Protein AF-F7NMR3-F1 (afdb_monomer)

Secondary structure (DSSP, 8-state):
-------------------TTHHHHHHHHHHHHHHHHHHHHTT-EEEE-S--TT-SS-SEEEEETTTTEEEEEEEEE-SSS-PPPPPTTTTSHHHHHHHHHHHHT---HHHHHHHHHHHHTT-EEEEEEEE--

Solvent-accessible surface area (backbone atoms only — not compa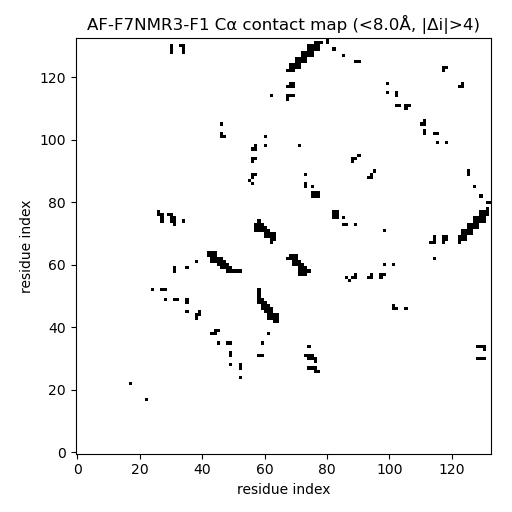rable to full-atom values): 8000 Å² total; per-residue (Å²): 135,89,84,88,80,90,88,80,89,77,84,77,74,78,76,74,74,80,64,82,72,54,57,60,48,51,39,44,49,49,15,32,51,50,43,51,54,50,42,44,74,73,65,31,43,80,59,35,70,62,85,55,90,81,56,90,64,62,48,30,30,32,36,33,75,90,78,49,28,35,40,41,30,42,54,25,41,31,99,77,76,61,67,68,77,80,62,89,58,72,90,32,71,68,40,51,53,50,51,53,53,39,45,70,66,47,80,53,67,66,62,27,52,54,52,48,51,17,54,75,71,62,32,63,44,85,41,79,37,71,36,68,125

Structure (mmCIF, N/CA/C/O backbone):
data_AF-F7NMR3-F1
#
_entry.id   AF-F7NMR3-F1
#
loop_
_atom_site.group_PDB
_atom_site.id
_atom_site.type_symbol
_atom_site.label_atom_id
_atom_site.label_alt_id
_atom_site.label_comp_id
_atom_site.label_asym_id
_atom_site.label_entity_id
_atom_site.label_seq_id
_atom_site.pdbx_PDB_in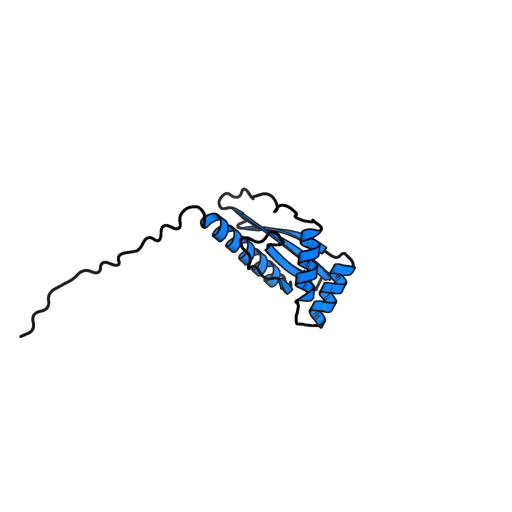s_code
_atom_site.Cartn_x
_atom_site.Cartn_y
_atom_site.Cartn_z
_atom_site.occupancy
_atom_site.B_iso_or_equiv
_atom_site.auth_seq_id
_atom_site.auth_comp_id
_atom_site.auth_asym_id
_atom_site.auth_atom_id
_atom_site.pdbx_PDB_model_num
ATOM 1 N N . SER A 1 1 ? -16.016 -44.143 -54.356 1.00 41.59 1 SER A N 1
ATOM 2 C CA . SER A 1 1 ? -14.559 -44.247 -54.546 1.00 41.59 1 SER A CA 1
ATOM 3 C C . SER A 1 1 ? -13.869 -43.194 -53.708 1.00 41.59 1 SER A C 1
ATOM 5 O O . SER A 1 1 ? -14.154 -42.018 -53.879 1.00 41.59 1 SER A O 1
ATOM 7 N N . ALA A 1 2 ? -13.042 -43.626 -52.758 1.00 40.66 2 ALA A N 1
ATOM 8 C CA . ALA A 1 2 ? -12.140 -42.768 -52.001 1.00 40.66 2 ALA A CA 1
ATOM 9 C C . ALA A 1 2 ? -10.870 -42.504 -52.820 1.00 40.66 2 ALA A C 1
ATOM 11 O O . ALA A 1 2 ? -10.436 -43.405 -53.533 1.00 40.66 2 ALA A O 1
ATOM 12 N N . THR A 1 3 ? -10.258 -41.326 -52.676 1.00 37.72 3 THR A N 1
ATOM 13 C CA . THR A 1 3 ? -8.794 -41.149 -52.649 1.00 37.72 3 THR A CA 1
ATOM 14 C C . THR A 1 3 ? -8.467 -39.805 -51.991 1.00 37.72 3 THR A C 1
ATOM 16 O O . THR A 1 3 ? -8.853 -38.743 -52.469 1.00 37.72 3 THR A O 1
ATOM 19 N N . THR A 1 4 ? -7.760 -39.901 -50.871 1.00 39.94 4 THR A N 1
ATOM 20 C CA . THR A 1 4 ? -7.071 -38.848 -50.118 1.00 39.94 4 THR A CA 1
ATOM 21 C C . THR A 1 4 ? -5.680 -38.628 -50.712 1.00 39.94 4 THR A C 1
ATOM 23 O O . THR A 1 4 ? -5.059 -39.615 -51.087 1.00 39.94 4 THR A O 1
ATOM 26 N N . THR A 1 5 ? -5.147 -37.399 -50.711 1.00 36.97 5 THR A N 1
ATOM 27 C CA . THR A 1 5 ? -3.722 -37.057 -50.441 1.00 36.97 5 THR A CA 1
ATOM 28 C C . THR A 1 5 ? -3.659 -35.536 -50.211 1.00 36.97 5 THR A C 1
ATOM 30 O O . THR 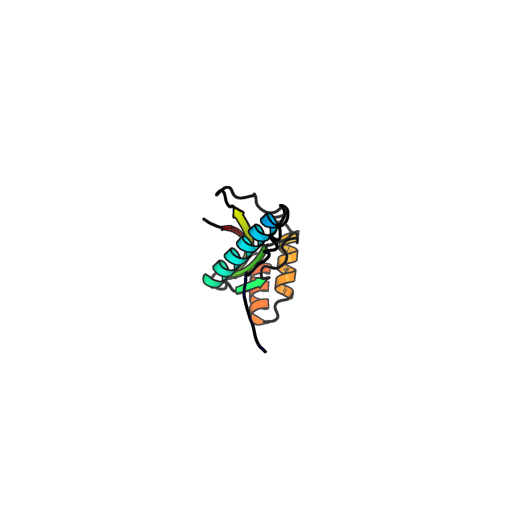A 1 5 ? -4.084 -34.791 -51.082 1.00 36.97 5 THR A O 1
ATOM 33 N N . GLY A 1 6 ? -3.409 -35.063 -48.979 1.00 30.70 6 GLY A N 1
ATOM 34 C CA . GLY A 1 6 ? -2.120 -34.484 -48.538 1.00 30.70 6 GLY A CA 1
ATOM 35 C C . GL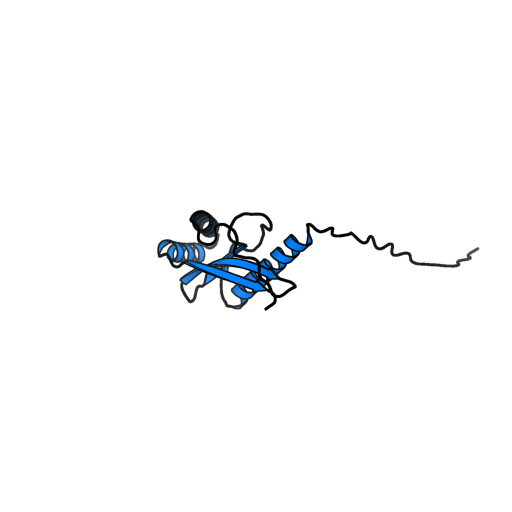Y A 1 6 ? -2.054 -32.984 -48.880 1.00 30.70 6 GLY A C 1
ATOM 36 O O . GLY A 1 6 ? -2.285 -32.619 -50.017 1.00 30.70 6 GLY A O 1
ATOM 37 N N . GLY A 1 7 ? -1.795 -32.010 -48.014 1.00 30.02 7 GLY A N 1
ATOM 38 C CA . GLY A 1 7 ? -1.211 -31.933 -46.682 1.00 30.02 7 GLY A CA 1
ATOM 39 C C . GLY A 1 7 ? -0.535 -30.553 -46.606 1.00 30.02 7 GLY A C 1
ATOM 40 O O . GLY A 1 7 ? 0.076 -30.148 -47.587 1.00 30.02 7 GLY A O 1
ATOM 41 N N . THR A 1 8 ? -0.696 -29.818 -45.503 1.00 34.88 8 THR A N 1
ATOM 42 C CA . THR A 1 8 ? 0.251 -28.866 -44.870 1.00 34.88 8 THR A CA 1
ATOM 43 C C . THR A 1 8 ? -0.512 -27.843 -44.033 1.00 34.88 8 THR A C 1
ATOM 45 O O . THR A 1 8 ? -1.322 -27.057 -44.515 1.00 34.88 8 THR A O 1
ATOM 48 N N . SER A 1 9 ? -0.228 -27.877 -42.736 1.00 41.44 9 SER A N 1
ATOM 49 C CA . SER A 1 9 ? -0.570 -26.848 -41.770 1.00 41.44 9 SER A CA 1
ATOM 50 C C . SER A 1 9 ? 0.064 -25.517 -42.177 1.00 41.44 9 SER A C 1
ATOM 52 O O . SER A 1 9 ? 1.287 -25.419 -42.248 1.00 41.44 9 SER A O 1
ATOM 54 N N . GLN A 1 10 ? -0.739 -24.472 -42.356 1.00 36.19 10 GLN A N 1
ATOM 55 C CA . GLN A 1 10 ? -0.281 -23.102 -42.149 1.00 36.19 10 GLN A CA 1
ATOM 56 C C . GLN A 1 10 ? -1.026 -22.545 -40.945 1.00 36.19 10 GLN A C 1
ATOM 58 O O . GLN A 1 10 ? 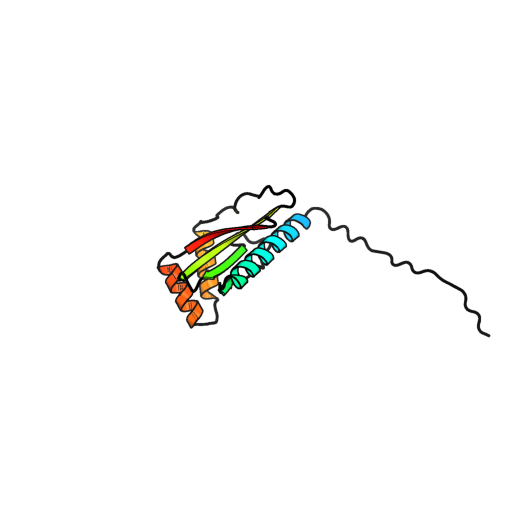-2.109 -21.973 -41.039 1.00 36.19 10 GLN A O 1
ATOM 63 N N . VAL A 1 11 ? -0.401 -22.746 -39.785 1.00 45.88 11 VAL A N 1
ATOM 64 C CA . VAL A 1 11 ? -0.563 -21.862 -38.636 1.00 45.88 11 VAL A CA 1
ATOM 65 C C . VAL A 1 11 ? -0.036 -20.507 -39.100 1.00 45.88 11 VAL A C 1
ATOM 67 O O . VAL A 1 11 ? 1.158 -20.227 -39.023 1.00 45.88 11 VAL A O 1
ATOM 70 N N . ALA A 1 12 ? -0.915 -19.694 -39.682 1.00 37.53 12 ALA A N 1
ATOM 71 C CA . ALA A 1 12 ? -0.623 -18.299 -39.940 1.00 37.53 12 ALA A CA 1
ATOM 72 C C . ALA A 1 12 ? -0.654 -17.598 -38.583 1.00 37.53 12 ALA A C 1
ATOM 74 O O . ALA A 1 12 ? -1.695 -17.139 -38.116 1.00 37.53 12 ALA A O 1
ATOM 75 N N . GLY A 1 13 ? 0.508 -17.596 -37.928 1.00 38.72 13 GLY A N 1
ATOM 76 C CA . GLY A 1 13 ? 0.794 -16.707 -36.823 1.00 38.72 13 GLY A CA 1
ATOM 77 C C . GLY A 1 13 ? 0.494 -15.291 -37.280 1.00 38.72 13 GLY A C 1
ATOM 78 O O . GLY A 1 13 ? 1.267 -14.689 -38.025 1.00 38.72 13 GLY A O 1
ATOM 79 N N . GLN A 1 14 ? -0.635 -14.758 -36.826 1.00 34.44 14 GLN A N 1
ATOM 80 C CA . GLN A 1 14 ? -0.765 -13.324 -36.715 1.00 34.44 14 GLN A CA 1
ATOM 81 C C . GLN A 1 14 ? 0.197 -12.929 -35.607 1.00 34.44 14 GLN A C 1
ATOM 83 O O . GLN A 1 14 ? -0.095 -13.016 -34.419 1.00 34.44 14 GLN A O 1
ATOM 88 N N . SER A 1 15 ? 1.414 -12.590 -36.025 1.00 41.25 15 SER A N 1
ATOM 89 C CA . SER A 1 15 ? 2.324 -11.775 -35.247 1.00 41.25 15 SER A CA 1
ATOM 90 C C . SER A 1 15 ? 1.608 -10.451 -35.004 1.00 41.25 15 SER A C 1
ATOM 92 O O . SER A 1 15 ? 1.759 -9.499 -35.770 1.00 41.25 15 SER A O 1
ATOM 94 N N . GLU A 1 16 ? 0.767 -10.421 -33.968 1.00 40.28 16 GLU A N 1
ATOM 95 C CA . GLU A 1 16 ? 0.238 -9.199 -33.393 1.00 40.28 16 GLU A CA 1
ATOM 96 C C . GLU A 1 16 ? 1.446 -8.412 -32.914 1.00 40.28 16 GLU A C 1
ATOM 98 O O . GLU A 1 16 ? 2.039 -8.637 -31.859 1.00 40.28 16 GLU A O 1
ATOM 103 N N . LYS A 1 17 ? 1.891 -7.532 -33.798 1.00 40.03 17 LYS A N 1
ATOM 104 C CA . LYS A 1 17 ? 2.939 -6.571 -33.552 1.00 40.03 17 LYS A CA 1
ATOM 105 C C . LYS A 1 17 ? 2.435 -5.672 -32.424 1.00 40.03 17 LYS A C 1
ATOM 107 O O . LYS A 1 17 ? 1.742 -4.692 -32.681 1.00 40.03 17 LYS A O 1
ATOM 112 N N . LEU A 1 18 ? 2.764 -6.015 -31.177 1.00 43.94 18 LEU A N 1
ATOM 113 C CA . LEU A 1 18 ? 2.564 -5.163 -30.007 1.00 43.94 18 LEU A CA 1
ATOM 114 C C . LEU A 1 18 ? 3.485 -3.947 -30.166 1.00 43.94 18 LEU A C 1
ATOM 116 O O . LEU A 1 18 ? 4.631 -3.923 -29.724 1.00 43.94 18 LEU A O 1
ATOM 120 N N . ALA A 1 19 ? 3.009 -2.960 -30.920 1.00 38.94 19 ALA A N 1
ATOM 121 C CA . ALA A 1 19 ? 3.763 -1.777 -31.279 1.00 38.94 19 ALA A CA 1
ATOM 122 C C . ALA A 1 19 ? 3.993 -0.908 -30.034 1.00 38.94 19 ALA A C 1
ATOM 124 O O . ALA A 1 19 ? 3.037 -0.378 -29.480 1.00 38.94 19 ALA A O 1
ATOM 125 N N . GLY A 1 20 ? 5.261 -0.779 -29.621 1.00 45.56 20 GLY A N 1
ATOM 126 C CA . GLY A 1 20 ? 5.936 0.384 -29.005 1.00 45.56 20 GLY A CA 1
ATOM 127 C C . GLY A 1 20 ? 5.330 1.087 -27.780 1.00 45.56 20 GLY A C 1
ATOM 128 O O . GLY A 1 20 ? 6.047 1.339 -26.821 1.00 45.56 20 GLY A O 1
ATOM 129 N N . SER A 1 21 ? 4.035 1.402 -27.785 1.00 49.09 21 SER A N 1
ATOM 130 C CA . SER A 1 21 ? 3.305 2.085 -26.709 1.00 49.09 21 SER A CA 1
ATOM 131 C C . SER A 1 21 ? 2.870 1.141 -25.584 1.00 49.09 21 SER A C 1
ATOM 133 O O . SER A 1 21 ? 2.757 1.563 -24.438 1.00 49.09 21 SER A O 1
ATOM 135 N N . ASN A 1 22 ? 2.649 -0.143 -25.885 1.00 60.38 22 ASN A N 1
ATOM 136 C CA . ASN A 1 22 ? 2.130 -1.109 -24.909 1.00 60.38 22 ASN A CA 1
ATOM 137 C C . ASN A 1 22 ? 3.205 -1.736 -24.017 1.00 60.38 22 ASN A C 1
ATOM 139 O O . ASN A 1 22 ? 2.880 -2.237 -22.948 1.00 60.38 22 ASN A O 1
ATOM 143 N N . ILE A 1 23 ? 4.480 -1.708 -24.414 1.00 63.66 23 ILE A N 1
ATOM 144 C CA . ILE A 1 23 ? 5.547 -2.365 -23.640 1.00 63.66 23 ILE A CA 1
ATOM 145 C C . ILE A 1 23 ? 5.758 -1.655 -22.301 1.00 63.66 23 ILE A C 1
ATOM 147 O O . ILE A 1 23 ? 5.897 -2.318 -21.282 1.00 63.66 23 ILE A O 1
ATOM 151 N N . ASN A 1 24 ? 5.710 -0.322 -22.271 1.00 64.00 24 ASN A N 1
ATOM 152 C CA . ASN A 1 24 ? 5.864 0.434 -21.026 1.00 64.00 24 ASN A CA 1
ATOM 153 C C . ASN A 1 24 ? 4.690 0.206 -20.066 1.00 64.00 24 ASN A C 1
ATOM 155 O O . ASN A 1 24 ? 4.906 0.057 -18.870 1.00 64.00 24 ASN A O 1
ATOM 159 N N . HIS A 1 25 ? 3.467 0.109 -20.593 1.00 73.19 25 HIS A N 1
ATOM 160 C CA . HIS A 1 25 ? 2.275 -0.215 -19.804 1.00 73.19 25 HIS A CA 1
ATOM 161 C C . HIS A 1 25 ? 2.317 -1.647 -19.265 1.00 73.19 25 HIS A C 1
ATOM 163 O O . HIS A 1 25 ? 1.998 -1.881 -18.105 1.00 73.19 25 HIS A O 1
ATOM 169 N N . VAL A 1 26 ? 2.760 -2.603 -20.086 1.00 79.00 26 VAL A N 1
ATOM 170 C CA . VAL A 1 26 ? 2.955 -3.997 -19.665 1.00 79.00 26 VAL A CA 1
ATOM 171 C C . VAL A 1 26 ? 4.034 -4.084 -18.587 1.00 79.00 26 VAL A C 1
ATOM 173 O O . VAL A 1 26 ? 3.837 -4.743 -17.574 1.00 79.00 26 VAL A O 1
ATOM 176 N N . ASN A 1 27 ? 5.149 -3.383 -18.770 1.00 82.19 27 ASN A N 1
ATOM 177 C CA . ASN A 1 27 ? 6.241 -3.322 -17.806 1.00 82.19 27 ASN A CA 1
ATOM 178 C C . ASN A 1 27 ? 5.796 -2.706 -16.473 1.00 82.19 27 ASN A C 1
ATOM 180 O O . ASN A 1 27 ? 6.071 -3.285 -15.424 1.00 82.19 27 ASN A O 1
ATOM 184 N N . GLY A 1 28 ? 5.069 -1.585 -16.515 1.00 81.38 28 GLY A N 1
ATOM 185 C CA . GLY A 1 28 ? 4.452 -0.976 -15.333 1.00 81.38 28 GLY A CA 1
ATOM 186 C C . GLY A 1 28 ? 3.548 -1.967 -14.606 1.00 81.38 28 GLY A C 1
ATOM 187 O O . GLY A 1 28 ? 3.807 -2.294 -13.453 1.00 81.38 28 GLY A O 1
ATOM 188 N N . ALA A 1 29 ? 2.601 -2.580 -15.321 1.00 86.19 29 ALA A N 1
ATOM 189 C CA . ALA A 1 29 ? 1.694 -3.578 -14.757 1.00 86.19 29 ALA A CA 1
ATOM 190 C C . ALA A 1 29 ? 2.423 -4.796 -14.152 1.00 86.19 29 ALA A C 1
ATOM 192 O O . ALA A 1 29 ? 1.982 -5.344 -13.141 1.00 86.19 29 ALA A O 1
ATOM 193 N N . ILE A 1 30 ? 3.552 -5.225 -14.732 1.00 86.94 30 ILE A N 1
ATOM 194 C CA . ILE A 1 30 ? 4.399 -6.275 -14.145 1.00 86.94 30 ILE A CA 1
ATOM 195 C C . ILE A 1 30 ? 5.002 -5.799 -12.820 1.00 86.94 30 ILE A C 1
ATOM 197 O O . ILE A 1 30 ? 4.975 -6.555 -11.848 1.00 86.94 30 ILE A O 1
ATOM 201 N N . GLY A 1 31 ? 5.543 -4.578 -12.778 1.00 88.25 31 GLY A N 1
ATOM 202 C CA . GLY A 1 31 ? 6.080 -3.972 -11.559 1.00 88.25 31 GLY A CA 1
ATOM 203 C C . GLY A 1 31 ? 5.030 -3.903 -10.450 1.00 88.25 31 GLY A C 1
ATOM 204 O O . GLY A 1 31 ? 5.264 -4.429 -9.364 1.00 88.25 31 GLY A O 1
ATOM 205 N N . GLU A 1 32 ? 3.854 -3.355 -10.757 1.00 90.62 32 GLU A N 1
ATOM 206 C CA . GLU A 1 32 ? 2.727 -3.239 -9.823 1.00 90.62 32 GLU A CA 1
ATOM 207 C C . GLU A 1 32 ? 2.281 -4.607 -9.289 1.00 90.62 32 GLU A C 1
ATOM 209 O O . GLU A 1 32 ? 2.170 -4.813 -8.080 1.00 90.62 32 GLU A O 1
ATOM 214 N N . ALA A 1 33 ? 2.069 -5.584 -10.180 1.00 91.69 33 ALA A N 1
ATOM 215 C CA . ALA A 1 33 ? 1.623 -6.919 -9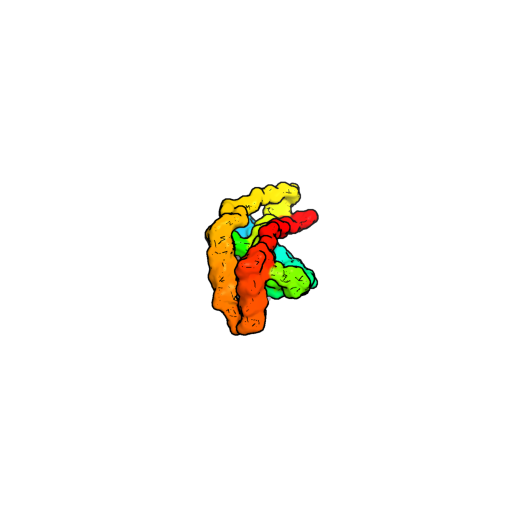.791 1.00 91.69 33 ALA A CA 1
ATOM 216 C C . ALA A 1 33 ? 2.663 -7.645 -8.926 1.00 91.69 33 ALA A C 1
ATOM 218 O O . ALA A 1 33 ? 2.310 -8.337 -7.969 1.00 91.69 33 ALA A O 1
ATOM 219 N N . ARG A 1 34 ? 3.956 -7.506 -9.244 1.00 94.31 34 ARG A N 1
ATOM 220 C CA . ARG A 1 34 ? 5.043 -8.099 -8.451 1.00 94.31 34 ARG A CA 1
ATOM 221 C C . ARG A 1 34 ? 5.163 -7.431 -7.086 1.00 94.31 34 ARG A C 1
ATOM 223 O O . ARG A 1 34 ? 5.261 -8.153 -6.096 1.00 94.31 34 ARG A O 1
ATOM 230 N N . GLY A 1 35 ? 5.101 -6.103 -7.035 1.00 94.75 35 GLY A N 1
ATOM 231 C CA . GLY A 1 35 ? 5.166 -5.335 -5.794 1.00 94.75 35 GLY A CA 1
ATOM 232 C C . GLY A 1 35 ? 4.019 -5.687 -4.860 1.00 94.75 35 GLY A C 1
ATOM 233 O O . GLY A 1 35 ? 4.252 -6.043 -3.707 1.00 94.75 35 GLY A O 1
ATOM 234 N N . TYR A 1 36 ? 2.793 -5.702 -5.387 1.00 96.12 36 TYR A N 1
ATOM 235 C CA . TYR A 1 36 ? 1.611 -6.065 -4.616 1.00 96.12 36 TYR A CA 1
ATOM 236 C C . TYR A 1 36 ? 1.710 -7.491 -4.066 1.00 96.12 36 TYR A C 1
ATOM 238 O O . TYR A 1 36 ? 1.549 -7.707 -2.868 1.00 96.12 36 TYR A O 1
ATOM 246 N N . ASN A 1 37 ? 2.056 -8.468 -4.910 1.00 96.44 37 ASN A N 1
ATOM 247 C CA . ASN A 1 37 ? 2.208 -9.854 -4.465 1.00 96.44 37 ASN A CA 1
ATOM 248 C C . ASN A 1 37 ? 3.298 -10.009 -3.396 1.00 96.44 37 ASN A C 1
ATOM 250 O O . ASN A 1 37 ? 3.133 -10.809 -2.478 1.00 96.44 37 ASN A O 1
ATOM 254 N N . GLN A 1 38 ? 4.395 -9.252 -3.493 1.00 96.81 38 GLN A N 1
ATOM 255 C CA . GLN A 1 38 ? 5.442 -9.266 -2.475 1.00 96.81 38 GLN A CA 1
ATOM 256 C C . GLN A 1 38 ? 4.960 -8.655 -1.153 1.00 96.81 38 GLN A C 1
ATOM 258 O O . GLN A 1 38 ? 5.235 -9.224 -0.101 1.00 96.81 38 GLN A O 1
ATOM 263 N N . ALA A 1 39 ? 4.222 -7.542 -1.190 1.00 97.12 39 ALA A N 1
ATOM 264 C CA . ALA A 1 39 ? 3.643 -6.934 0.007 1.00 97.12 39 ALA A CA 1
ATOM 265 C C . ALA A 1 39 ? 2.694 -7.912 0.726 1.00 97.12 39 ALA A C 1
ATOM 267 O O . ALA A 1 39 ? 2.833 -8.146 1.925 1.00 97.12 39 ALA A O 1
ATOM 268 N N . ILE A 1 40 ? 1.806 -8.578 -0.021 1.00 97.94 40 ILE A N 1
ATOM 269 C CA . ILE A 1 40 ? 0.918 -9.609 0.539 1.00 97.94 40 ILE A CA 1
ATOM 270 C C . ILE A 1 40 ? 1.714 -10.798 1.095 1.00 97.94 40 ILE A C 1
ATOM 272 O O . ILE A 1 40 ? 1.423 -11.281 2.188 1.00 97.94 40 ILE A O 1
ATOM 276 N N . ALA A 1 41 ? 2.750 -11.260 0.387 1.00 97.25 41 ALA A N 1
ATOM 277 C CA . ALA A 1 41 ? 3.610 -12.347 0.864 1.00 97.25 41 ALA A CA 1
ATOM 278 C C . ALA A 1 41 ? 4.361 -11.995 2.162 1.00 97.25 41 ALA A C 1
ATOM 280 O O . ALA A 1 41 ? 4.657 -12.887 2.955 1.00 97.25 41 ALA A O 1
ATOM 281 N N . ASN A 1 42 ? 4.624 -10.708 2.402 1.00 96.81 42 ASN A N 1
ATOM 282 C CA . ASN A 1 42 ? 5.230 -10.201 3.633 1.00 96.81 42 ASN A CA 1
ATOM 283 C C . ASN A 1 42 ? 4.225 -10.024 4.788 1.00 96.81 42 ASN A C 1
ATOM 285 O O . ASN A 1 42 ? 4.622 -9.610 5.875 1.00 96.81 42 ASN A O 1
ATOM 289 N N . GLY A 1 43 ? 2.946 -10.353 4.583 1.00 97.62 43 GLY A N 1
ATOM 290 C CA . GLY A 1 43 ? 1.906 -10.277 5.612 1.00 97.62 43 GLY A CA 1
ATOM 291 C C . GLY A 1 43 ? 1.112 -8.972 5.622 1.00 97.62 43 GLY A C 1
ATOM 292 O O . GLY A 1 43 ? 0.308 -8.762 6.531 1.00 97.62 43 GLY A O 1
ATOM 293 N N . GLU A 1 44 ? 1.298 -8.106 4.625 1.00 98.38 44 GLU A N 1
ATOM 294 C CA . GLU A 1 44 ? 0.458 -6.922 4.455 1.00 98.38 44 GLU A CA 1
ATOM 295 C C . GLU A 1 44 ? -0.924 -7.299 3.896 1.00 98.38 44 GLU A C 1
ATOM 297 O O . GLU A 1 44 ? -1.114 -8.331 3.248 1.00 98.38 44 GLU A O 1
ATOM 302 N N . ILE A 1 45 ? -1.911 -6.436 4.129 1.00 98.19 45 ILE A N 1
ATOM 303 C CA . ILE A 1 45 ? -3.294 -6.609 3.679 1.00 98.19 45 ILE A CA 1
ATOM 304 C C . ILE A 1 45 ? -3.592 -5.590 2.578 1.00 98.19 45 ILE A C 1
ATOM 306 O O . ILE A 1 45 ? -3.366 -4.395 2.751 1.00 98.19 45 ILE A O 1
ATOM 310 N N . GLY A 1 46 ? -4.138 -6.037 1.448 1.00 96.88 46 GLY A N 1
ATOM 311 C CA . GLY A 1 46 ? -4.512 -5.151 0.344 1.00 96.88 46 GLY A CA 1
ATOM 312 C C . GLY A 1 46 ? -5.662 -4.204 0.696 1.00 96.88 46 GLY A C 1
ATOM 313 O O . GLY A 1 46 ? -6.747 -4.656 1.052 1.00 96.88 46 GLY A O 1
ATOM 314 N N . ILE A 1 47 ? -5.442 -2.895 0.541 1.00 96.69 47 ILE A N 1
ATOM 315 C CA . ILE A 1 47 ? -6.490 -1.860 0.596 1.00 96.69 47 ILE A CA 1
ATOM 316 C C . ILE A 1 47 ? -6.966 -1.529 -0.823 1.00 96.69 47 ILE A C 1
ATOM 318 O O . ILE A 1 47 ? -8.165 -1.501 -1.096 1.00 96.69 47 ILE A O 1
ATOM 322 N N . GLN A 1 48 ? -6.018 -1.284 -1.728 1.00 94.44 48 GLN A N 1
ATOM 323 C CA . GLN A 1 48 ? -6.250 -1.047 -3.149 1.00 94.44 48 GLN A CA 1
ATOM 324 C C . GLN A 1 48 ? -5.236 -1.875 -3.931 1.00 94.44 48 GLN A C 1
ATOM 326 O O . GLN A 1 48 ? -4.038 -1.639 -3.818 1.00 94.44 48 GLN A O 1
ATOM 331 N N . ALA A 1 49 ? -5.720 -2.844 -4.705 1.00 92.56 49 ALA A N 1
ATOM 332 C CA . ALA A 1 49 ? -4.885 -3.636 -5.602 1.00 92.56 49 ALA A CA 1
ATOM 333 C C . ALA A 1 49 ? -4.495 -2.829 -6.860 1.00 92.56 49 ALA A C 1
ATOM 335 O O . ALA A 1 49 ? -5.190 -1.859 -7.189 1.00 92.56 49 ALA A O 1
ATOM 336 N N . PRO A 1 50 ? -3.449 -3.258 -7.596 1.00 91.31 50 PRO A N 1
ATOM 337 C CA . PRO A 1 50 ? -3.152 -2.750 -8.931 1.00 91.31 50 PRO A CA 1
ATOM 338 C C . PRO A 1 50 ? -4.379 -2.805 -9.839 1.00 91.31 50 PRO A C 1
ATOM 340 O O . PRO A 1 50 ? -5.203 -3.719 -9.739 1.00 91.31 50 PRO A O 1
ATOM 343 N N . GLY A 1 51 ? -4.506 -1.857 -10.761 1.00 75.12 51 GLY A N 1
ATOM 344 C CA . GLY A 1 51 ? -5.675 -1.858 -11.646 1.00 75.12 51 GLY A CA 1
ATOM 345 C C . GLY A 1 51 ? -5.900 -0.611 -12.484 1.00 75.12 51 GLY A C 1
ATOM 346 O O . GLY A 1 51 ? -6.849 -0.585 -13.268 1.00 75.12 51 GLY A O 1
ATOM 347 N N . LYS A 1 52 ? -5.053 0.417 -12.363 1.00 61.47 52 LYS A N 1
ATOM 348 C CA . LYS A 1 52 ? -5.126 1.601 -13.220 1.00 61.47 52 LYS A CA 1
ATOM 349 C C . LYS A 1 52 ? -3.751 1.972 -13.758 1.00 61.47 52 LYS A C 1
ATOM 351 O O . LYS A 1 52 ? -3.165 2.956 -13.336 1.00 61.47 52 LYS A O 1
ATOM 356 N N . VAL A 1 53 ? -3.342 1.255 -14.802 1.00 52.34 53 VAL A N 1
ATOM 357 C CA . VAL A 1 53 ? -2.095 1.453 -15.574 1.00 52.34 53 VAL A CA 1
ATOM 358 C C . VAL A 1 53 ? -1.938 2.888 -16.137 1.00 52.34 53 VAL A C 1
ATOM 360 O O . VAL A 1 53 ? -0.909 3.235 -16.704 1.00 52.34 53 VAL A O 1
ATOM 363 N N . THR A 1 54 ? -2.955 3.749 -15.999 1.00 50.59 54 THR A N 1
ATOM 364 C CA . THR A 1 54 ? -2.958 5.138 -16.484 1.00 50.59 54 THR A CA 1
ATOM 365 C C . THR A 1 54 ? -3.497 6.165 -15.481 1.00 50.59 54 THR A C 1
ATOM 367 O O . THR A 1 54 ? -3.733 7.306 -15.879 1.00 50.59 54 THR A O 1
ATOM 370 N N . ALA A 1 55 ? -3.783 5.802 -14.225 1.00 56.84 55 ALA A N 1
ATOM 371 C CA . ALA A 1 55 ? -4.247 6.792 -13.252 1.00 56.84 55 ALA A CA 1
ATOM 372 C C . ALA A 1 55 ? -3.059 7.436 -12.543 1.00 56.84 55 ALA A C 1
ATOM 374 O O . ALA A 1 55 ? -2.193 6.745 -12.024 1.00 56.84 55 ALA A O 1
ATOM 375 N N . THR A 1 56 ? -3.049 8.767 -12.495 1.00 70.44 56 THR A N 1
ATOM 376 C CA . THR A 1 56 ? -2.247 9.496 -11.512 1.00 70.44 56 THR A CA 1
ATOM 377 C C . THR A 1 56 ? -2.647 9.013 -10.123 1.00 70.44 56 THR A C 1
ATOM 379 O O . THR A 1 56 ? -3.845 8.956 -9.854 1.00 70.44 56 THR A O 1
ATOM 382 N N . GLY A 1 57 ? -1.665 8.669 -9.291 1.00 85.38 57 GLY A N 1
ATOM 383 C CA . GLY A 1 57 ? -1.910 8.157 -7.948 1.00 85.38 57 GLY A CA 1
ATOM 384 C C . GLY A 1 57 ? -0.943 7.042 -7.559 1.00 85.38 57 GLY A C 1
ATOM 385 O O . GLY A 1 57 ? -0.038 6.726 -8.334 1.00 85.38 57 GLY A O 1
ATOM 386 N N . PRO A 1 58 ? -1.129 6.452 -6.369 1.00 91.06 58 PRO A N 1
ATOM 387 C CA . PRO A 1 58 ? -0.421 5.248 -5.962 1.00 91.06 58 PRO A CA 1
ATOM 388 C C . PRO A 1 58 ? -0.746 4.067 -6.876 1.00 91.06 58 PRO A C 1
ATOM 390 O O . PRO A 1 58 ? -1.907 3.856 -7.238 1.00 91.06 58 PRO A O 1
ATOM 393 N N . ASP A 1 59 ? 0.253 3.234 -7.143 1.00 91.69 59 ASP A N 1
ATOM 394 C CA . ASP A 1 59 ? 0.080 1.999 -7.912 1.00 91.69 59 ASP A CA 1
ATOM 395 C C . ASP A 1 59 ? -0.806 1.000 -7.165 1.00 91.69 59 ASP A C 1
ATOM 397 O O . ASP A 1 59 ? -1.703 0.365 -7.726 1.00 91.69 59 ASP A O 1
ATOM 401 N N . PHE A 1 60 ? -0.558 0.873 -5.863 1.00 94.50 60 PHE A N 1
ATOM 402 C CA . PHE A 1 60 ? -1.362 0.088 -4.943 1.00 94.50 60 PHE A CA 1
ATOM 403 C C . PHE A 1 60 ? -1.169 0.583 -3.508 1.00 94.50 60 PHE A C 1
ATOM 405 O O . PHE A 1 60 ? -0.256 1.350 -3.192 1.00 94.50 60 PHE A O 1
ATOM 412 N N . ILE A 1 61 ? -2.068 0.153 -2.625 1.00 97.19 61 ILE A N 1
ATOM 413 C CA . ILE A 1 61 ? -2.090 0.562 -1.220 1.00 97.19 61 ILE A CA 1
ATOM 414 C C . ILE A 1 61 ? -2.327 -0.671 -0.363 1.00 97.19 61 ILE A C 1
ATOM 416 O O . ILE A 1 61 ? -3.239 -1.462 -0.630 1.00 97.19 61 ILE A O 1
ATOM 420 N N . THR A 1 62 ? -1.536 -0.810 0.691 1.00 98.44 62 THR A N 1
ATOM 421 C CA . THR A 1 62 ? -1.623 -1.915 1.645 1.00 98.44 62 THR A CA 1
ATOM 422 C C . THR A 1 62 ? -1.626 -1.403 3.082 1.00 98.44 62 THR A C 1
ATOM 424 O O . THR A 1 62 ? -1.249 -0.267 3.375 1.00 98.44 62 THR A O 1
ATOM 427 N N . TYR A 1 63 ? -2.095 -2.250 3.990 1.00 98.56 63 TYR A N 1
ATOM 428 C CA . TYR A 1 63 ? -2.015 -2.066 5.430 1.00 98.56 63 TYR A CA 1
ATOM 429 C C . TYR A 1 63 ? -1.048 -3.088 6.016 1.00 98.56 63 TYR A C 1
ATOM 431 O O . TYR A 1 63 ? -1.232 -4.287 5.815 1.00 98.56 63 TYR A O 1
ATOM 439 N N . ASP A 1 64 ? -0.057 -2.619 6.765 1.00 98.25 64 ASP A N 1
ATOM 440 C CA . ASP A 1 64 ? 0.804 -3.461 7.586 1.00 98.25 64 ASP A CA 1
ATOM 441 C C . ASP A 1 64 ? 0.190 -3.578 8.995 1.00 98.25 64 ASP A C 1
ATOM 443 O O . ASP A 1 64 ? 0.223 -2.607 9.763 1.00 98.25 64 ASP A O 1
ATOM 447 N N . PRO A 1 65 ? -0.384 -4.739 9.366 1.00 97.31 65 PRO A N 1
ATOM 448 C CA . PRO A 1 65 ? -0.994 -4.920 10.677 1.00 97.31 65 PRO A CA 1
ATOM 449 C C . PRO A 1 65 ? 0.028 -5.040 11.816 1.00 97.31 65 PRO A C 1
ATOM 451 O O . PRO A 1 65 ? -0.339 -4.799 12.967 1.00 97.31 65 PRO A O 1
ATOM 454 N N . LEU A 1 66 ? 1.284 -5.404 11.527 1.00 97.25 66 LEU A N 1
ATOM 455 C CA . LEU A 1 66 ? 2.340 -5.536 12.533 1.00 97.25 66 LEU A CA 1
ATOM 456 C C . LEU A 1 66 ? 2.792 -4.157 13.018 1.00 97.25 66 LEU A C 1
ATOM 458 O O . LEU A 1 66 ? 2.906 -3.934 14.222 1.00 97.25 66 LEU A O 1
ATOM 462 N N . HIS A 1 67 ? 3.004 -3.229 12.084 1.00 97.44 67 HIS A N 1
ATOM 463 C CA . HIS A 1 67 ? 3.448 -1.865 12.390 1.00 97.44 67 HIS A CA 1
ATOM 464 C C . HIS A 1 67 ? 2.303 -0.846 12.468 1.00 97.44 67 HIS A C 1
ATOM 466 O O . HIS A 1 67 ? 2.518 0.289 12.883 1.00 97.44 67 HIS A O 1
ATOM 472 N N . GLN A 1 68 ? 1.076 -1.255 12.128 1.00 97.81 68 GLN A N 1
ATOM 473 C CA . GLN A 1 68 ? -0.108 -0.393 12.064 1.00 97.81 68 GLN A CA 1
ATOM 474 C C . GLN A 1 68 ? 0.089 0.807 11.128 1.00 97.81 68 GLN A C 1
ATOM 476 O O . GLN A 1 68 ? -0.252 1.944 11.472 1.00 97.81 68 GLN A O 1
ATOM 481 N N . THR A 1 69 ? 0.609 0.526 9.935 1.00 98.50 69 THR A N 1
ATOM 482 C CA . THR A 1 69 ? 1.026 1.526 8.946 1.00 98.50 69 THR A CA 1
ATOM 483 C C . THR A 1 69 ? 0.284 1.332 7.630 1.00 98.50 69 THR A C 1
ATOM 485 O O . THR A 1 69 ? 0.035 0.206 7.201 1.00 98.50 69 THR A O 1
ATOM 488 N N . ILE A 1 70 ? -0.076 2.436 6.974 1.00 98.50 70 ILE A N 1
ATOM 489 C CA . ILE A 1 70 ? -0.534 2.433 5.583 1.00 98.50 70 ILE A CA 1
ATOM 490 C C . ILE A 1 70 ? 0.684 2.571 4.678 1.00 98.50 70 ILE A C 1
ATOM 492 O O . ILE A 1 70 ? 1.356 3.601 4.705 1.00 98.50 70 ILE A O 1
ATOM 496 N N . ASN A 1 71 ? 0.945 1.561 3.855 1.00 98.31 71 ASN A N 1
ATOM 497 C CA . ASN A 1 71 ? 1.995 1.626 2.850 1.00 98.31 71 ASN A CA 1
ATOM 498 C C . ASN A 1 71 ? 1.388 2.077 1.519 1.00 98.31 71 ASN A C 1
ATOM 500 O O . ASN A 1 71 ? 0.462 1.453 0.989 1.00 98.31 71 ASN A O 1
ATOM 504 N N . VAL A 1 72 ? 1.916 3.175 0.985 1.00 97.00 72 VAL A N 1
ATOM 505 C CA . VAL A 1 72 ? 1.498 3.760 -0.289 1.00 97.00 72 VAL A CA 1
ATOM 506 C C . VAL A 1 72 ? 2.614 3.536 -1.298 1.00 97.00 72 VAL A C 1
ATOM 508 O O . VAL A 1 72 ? 3.713 4.076 -1.142 1.00 97.00 72 VAL A O 1
ATOM 511 N N . TRP A 1 73 ? 2.347 2.702 -2.301 1.00 95.19 73 TRP A N 1
ATOM 512 C CA . TRP A 1 73 ? 3.386 2.149 -3.161 1.00 95.19 73 TRP A CA 1
ATOM 513 C C . TRP A 1 73 ? 3.456 2.826 -4.526 1.00 95.19 73 TRP A C 1
ATOM 515 O O . TRP A 1 73 ? 2.440 3.111 -5.157 1.00 95.19 73 TRP A O 1
ATOM 525 N N . ASP A 1 74 ? 4.689 3.022 -4.979 1.00 92.75 74 ASP A N 1
ATOM 526 C CA . ASP A 1 74 ? 5.067 3.420 -6.331 1.00 92.75 74 ASP A CA 1
ATOM 527 C C . ASP A 1 74 ? 6.047 2.375 -6.883 1.00 92.75 74 ASP A C 1
ATOM 529 O O . ASP A 1 74 ? 7.150 2.185 -6.367 1.00 92.75 74 ASP A O 1
ATOM 533 N N . SER A 1 75 ? 5.641 1.641 -7.905 1.00 90.44 75 SER A N 1
ATOM 534 C CA . SER A 1 75 ? 6.373 0.521 -8.483 1.00 90.44 75 SER A CA 1
ATOM 535 C C . SER A 1 75 ? 7.146 0.966 -9.710 1.00 90.44 75 SER A C 1
ATOM 537 O O . SER A 1 75 ? 6.737 1.810 -10.506 1.00 90.44 75 SER A O 1
ATOM 539 N N . LYS A 1 76 ? 8.309 0.358 -9.887 1.00 87.75 76 LYS A N 1
ATOM 540 C CA . LYS A 1 76 ? 9.251 0.663 -10.947 1.00 87.75 76 LYS A CA 1
ATOM 541 C C . LYS A 1 76 ? 9.624 -0.626 -11.638 1.00 87.75 76 LYS A C 1
ATOM 543 O O . LYS A 1 76 ? 10.006 -1.608 -11.003 1.00 87.75 76 LYS A O 1
ATOM 548 N N . PHE A 1 77 ? 9.532 -0.592 -12.960 1.00 87.44 77 PHE A N 1
ATOM 549 C CA . PHE A 1 77 ? 10.035 -1.645 -13.823 1.00 87.44 77 PHE A CA 1
ATOM 550 C C . PHE A 1 77 ? 11.224 -1.139 -14.640 1.00 87.44 77 PHE A C 1
ATOM 552 O O . PHE A 1 77 ? 11.184 -0.033 -15.180 1.00 87.44 77 PHE A O 1
ATOM 559 N N . SER A 1 78 ? 12.260 -1.966 -14.780 1.00 82.94 78 SER A N 1
ATOM 560 C CA . SER A 1 78 ? 13.404 -1.686 -15.640 1.00 82.94 78 SER A CA 1
ATOM 561 C C . SER A 1 78 ? 13.958 -2.968 -16.238 1.00 82.94 78 SER A C 1
ATOM 563 O O . SER A 1 78 ? 14.383 -3.867 -15.529 1.00 82.94 78 SER A O 1
ATOM 565 N N . SER A 1 79 ? 14.051 -3.031 -17.563 1.00 82.38 79 SER A N 1
ATOM 566 C CA . SER A 1 79 ? 14.792 -4.100 -18.243 1.00 82.38 79 SER A CA 1
ATOM 567 C C . SER A 1 79 ? 16.306 -3.860 -18.280 1.00 82.38 79 SER A C 1
ATOM 569 O O . SER A 1 79 ? 17.041 -4.709 -18.777 1.00 82.38 79 SER A O 1
ATOM 571 N N . THR A 1 80 ? 16.783 -2.706 -17.798 1.00 83.38 80 THR A N 1
ATOM 572 C CA . THR A 1 80 ? 18.197 -2.293 -17.893 1.00 83.38 80 THR A CA 1
ATOM 573 C C . THR A 1 80 ? 18.863 -2.082 -16.532 1.00 83.38 80 THR A C 1
ATOM 575 O O . THR A 1 80 ? 20.037 -1.722 -16.482 1.00 83.38 80 THR A O 1
ATOM 578 N N . GLY A 1 81 ? 18.122 -2.253 -15.431 1.00 79.19 81 GLY A N 1
ATOM 579 C CA . GLY A 1 81 ? 18.586 -1.949 -14.072 1.00 79.19 81 GLY A CA 1
ATOM 580 C C . GLY A 1 81 ? 18.666 -0.449 -13.754 1.00 79.19 81 GLY A C 1
ATOM 581 O O . GLY A 1 81 ? 19.089 -0.072 -12.667 1.00 79.19 81 GLY A O 1
ATOM 582 N N . ARG A 1 82 ? 18.265 0.430 -14.685 1.00 81.31 82 ARG A N 1
ATOM 583 C CA . ARG A 1 82 ? 18.068 1.864 -14.424 1.00 81.31 82 ARG A CA 1
ATOM 584 C C . ARG A 1 82 ? 16.592 2.140 -14.198 1.00 81.31 82 ARG A C 1
ATOM 586 O O . ARG A 1 82 ? 15.795 1.986 -15.126 1.00 81.31 82 ARG A O 1
ATOM 593 N N . TRP A 1 83 ? 16.239 2.529 -12.983 1.00 81.25 83 TRP A N 1
ATOM 594 C CA . TRP A 1 83 ? 14.855 2.784 -12.600 1.00 81.25 83 TRP A CA 1
ATOM 595 C C . TRP A 1 83 ? 14.394 4.171 -13.043 1.00 81.25 83 TRP A C 1
ATOM 597 O O . TRP A 1 83 ? 15.172 5.127 -12.960 1.00 81.25 83 TRP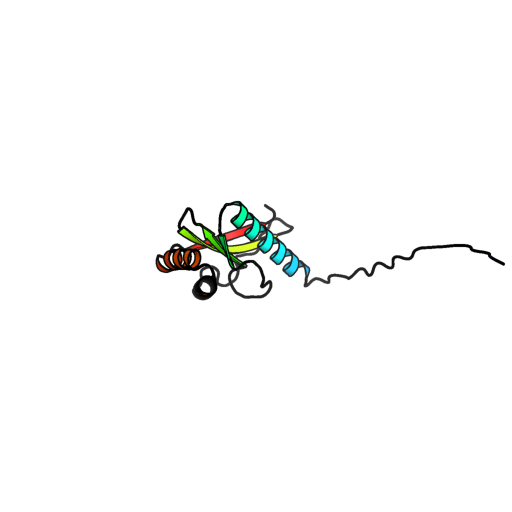 A O 1
ATOM 607 N N . PRO A 1 84 ? 13.142 4.311 -13.512 1.00 78.00 84 PRO A N 1
ATOM 608 C CA . PRO A 1 84 ? 12.539 5.625 -13.645 1.00 78.00 84 PRO A CA 1
ATOM 609 C C . PRO A 1 84 ? 12.407 6.288 -12.268 1.00 78.00 84 PRO A C 1
ATOM 611 O O . PRO A 1 84 ? 12.330 5.615 -11.241 1.00 78.00 84 PRO A O 1
ATOM 614 N N . SER A 1 85 ? 12.362 7.620 -12.249 1.00 82.44 85 SER A N 1
ATOM 615 C CA . SER A 1 85 ? 12.070 8.369 -11.027 1.00 82.44 85 SER A CA 1
ATOM 616 C C . SER A 1 85 ? 10.678 8.034 -10.482 1.00 82.44 85 SER A C 1
ATOM 618 O O . SER A 1 85 ? 9.814 7.504 -11.195 1.00 82.44 85 SER A O 1
ATOM 620 N N . SER A 1 86 ? 10.441 8.391 -9.219 1.00 80.38 86 SER A N 1
ATOM 621 C CA . SER A 1 86 ? 9.108 8.317 -8.626 1.00 80.38 86 SER A CA 1
ATOM 622 C C . SER A 1 86 ? 8.068 9.048 -9.469 1.00 80.38 86 SER A C 1
ATOM 624 O O . SER A 1 86 ? 8.384 10.018 -10.170 1.00 80.38 86 SER A O 1
ATOM 626 N N . ALA A 1 87 ? 6.831 8.560 -9.413 1.00 79.69 87 ALA A N 1
ATOM 627 C CA . ALA A 1 87 ? 5.716 9.184 -10.102 1.00 79.69 87 ALA A CA 1
ATOM 628 C C . ALA A 1 87 ? 5.534 10.633 -9.621 1.00 79.69 87 ALA A C 1
ATOM 630 O O . ALA A 1 87 ? 5.796 10.980 -8.464 1.00 79.69 87 ALA A O 1
ATOM 631 N N . GLN A 1 88 ? 5.086 11.505 -10.523 1.00 77.50 88 GLN A N 1
ATOM 632 C CA . GLN A 1 88 ? 4.810 12.891 -10.169 1.00 77.50 88 GLN A CA 1
ATOM 633 C C . GLN A 1 88 ? 3.742 12.943 -9.065 1.00 77.50 88 GLN A C 1
ATOM 635 O O . GLN A 1 88 ? 2.666 12.366 -9.204 1.00 77.50 88 GLN A O 1
ATOM 640 N N . GLY A 1 89 ? 4.033 13.662 -7.978 1.00 77.31 89 GLY A N 1
ATOM 641 C CA . GLY A 1 89 ? 3.127 13.758 -6.832 1.00 77.31 89 GLY A CA 1
ATOM 642 C C . GLY A 1 89 ? 3.292 12.648 -5.791 1.00 77.31 89 GLY A C 1
ATOM 643 O O . GLY A 1 89 ? 2.482 12.592 -4.867 1.00 77.31 89 GLY A O 1
ATOM 644 N N . PHE A 1 90 ? 4.333 11.814 -5.881 1.00 86.44 90 PHE A N 1
ATOM 645 C CA . PHE A 1 90 ? 4.726 10.918 -4.792 1.00 86.44 90 PHE A CA 1
ATOM 646 C C . PHE A 1 90 ? 4.841 11.693 -3.468 1.00 86.44 90 PHE A C 1
ATOM 648 O O . PHE A 1 90 ? 5.537 12.707 -3.390 1.00 86.44 90 PHE A O 1
ATOM 655 N N . GLY A 1 91 ? 4.110 11.251 -2.443 1.00 86.62 91 GLY A N 1
ATOM 656 C CA . GLY A 1 91 ? 4.047 11.931 -1.146 1.00 86.62 91 GLY A CA 1
ATOM 657 C C . GLY A 1 91 ? 3.200 13.210 -1.099 1.00 86.62 91 GLY A C 1
ATOM 658 O O . GLY A 1 91 ? 3.239 13.931 -0.105 1.00 86.62 91 GLY A O 1
ATOM 659 N N . SER A 1 92 ? 2.448 13.527 -2.156 1.00 91.44 92 SER A N 1
ATOM 660 C CA . SER A 1 92 ? 1.608 14.730 -2.211 1.00 91.44 92 SER A CA 1
ATOM 661 C C . SER A 1 92 ? 0.261 14.564 -1.500 1.00 91.44 92 SER A C 1
ATOM 663 O O . SER A 1 92 ? -0.212 13.453 -1.249 1.00 91.44 92 SER A O 1
ATOM 665 N N . GLN A 1 93 ? -0.420 15.692 -1.267 1.00 92.56 93 GLN A N 1
ATOM 666 C CA . GLN A 1 93 ? -1.788 15.704 -0.742 1.00 92.56 93 GLN A CA 1
ATOM 667 C C . GLN A 1 93 ? -2.771 14.928 -1.634 1.00 92.56 93 GLN A C 1
ATOM 669 O O . GLN A 1 93 ? -3.667 14.274 -1.115 1.00 92.56 93 GLN A O 1
ATOM 674 N N . ALA A 1 94 ? -2.581 14.934 -2.957 1.00 91.00 94 ALA A N 1
ATOM 675 C CA . ALA A 1 94 ? -3.446 14.183 -3.866 1.00 91.00 94 ALA A CA 1
ATOM 676 C C . ALA A 1 94 ? -3.380 12.669 -3.594 1.00 91.00 94 ALA A C 1
ATOM 678 O O . ALA A 1 94 ? -4.410 12.004 -3.521 1.00 91.00 94 ALA A O 1
ATOM 679 N N . TRP A 1 95 ? -2.180 12.135 -3.346 1.00 93.06 95 TRP A N 1
ATOM 680 C CA . TRP A 1 95 ? -2.003 10.720 -3.005 1.00 93.06 95 TRP A CA 1
ATOM 681 C C . TRP A 1 95 ? -2.567 10.386 -1.620 1.00 93.06 95 TRP A C 1
ATOM 683 O O . TRP A 1 95 ? -3.112 9.299 -1.418 1.00 93.06 95 TRP A O 1
ATOM 693 N N . LEU A 1 96 ? -2.486 11.322 -0.667 1.00 94.69 96 LEU A N 1
ATOM 694 C CA . LEU A 1 96 ? -3.158 11.182 0.628 1.00 94.69 96 LEU A CA 1
ATOM 695 C C . LEU A 1 96 ? -4.682 11.121 0.469 1.00 94.69 96 LEU A C 1
ATOM 697 O O . LEU A 1 96 ? -5.330 10.283 1.098 1.00 94.69 96 LEU A O 1
ATOM 701 N N . ASP A 1 97 ? -5.256 11.964 -0.387 1.00 94.38 97 ASP A N 1
ATOM 702 C CA . ASP A 1 97 ? -6.696 11.985 -0.646 1.00 94.38 97 ASP A CA 1
ATOM 703 C C . ASP A 1 97 ? -7.164 10.683 -1.310 1.00 94.38 97 ASP A C 1
ATOM 705 O O . ASP A 1 97 ? -8.184 10.115 -0.910 1.00 94.38 97 ASP A O 1
ATOM 709 N N . GLU A 1 98 ? -6.398 10.154 -2.266 1.00 92.88 98 GLU A N 1
ATOM 710 C CA . GLU A 1 98 ? -6.654 8.842 -2.872 1.00 92.88 98 GLU A CA 1
ATOM 711 C C . GLU A 1 98 ? -6.559 7.707 -1.852 1.00 92.88 98 GLU A C 1
ATOM 713 O O . GLU A 1 98 ? -7.443 6.850 -1.792 1.00 92.88 98 GLU A O 1
ATOM 718 N N . THR A 1 99 ? -5.550 7.748 -0.982 1.00 95.38 99 THR A N 1
ATOM 719 C CA . THR A 1 99 ? -5.390 6.780 0.108 1.00 95.38 99 THR A CA 1
ATOM 720 C C . THR A 1 99 ? -6.596 6.800 1.042 1.00 95.38 99 THR A C 1
ATOM 722 O O . THR A 1 99 ? -7.175 5.756 1.353 1.00 95.38 99 THR A O 1
ATOM 725 N N . LYS A 1 100 ? -7.062 7.992 1.425 1.00 96.75 100 LYS A N 1
ATOM 726 C CA . LYS A 1 100 ? -8.268 8.162 2.241 1.00 96.75 100 LYS A CA 1
ATOM 727 C C . LYS A 1 100 ? -9.513 7.599 1.551 1.00 96.75 100 LYS A C 1
ATOM 729 O O . LYS A 1 100 ? -10.337 6.950 2.200 1.00 96.75 100 LYS A O 1
ATOM 734 N N . GLN A 1 101 ? -9.660 7.818 0.243 1.00 95.56 101 GLN A N 1
ATOM 735 C CA . GLN A 1 101 ? -10.769 7.264 -0.539 1.00 95.56 101 GLN A CA 1
ATOM 736 C C . GLN A 1 101 ? -10.704 5.737 -0.643 1.00 95.56 101 GLN A C 1
ATOM 738 O O . GLN A 1 101 ? -11.746 5.085 -0.574 1.00 95.56 101 GLN A O 1
ATOM 743 N N . ALA A 1 102 ? -9.512 5.163 -0.803 1.00 95.50 102 ALA A N 1
ATOM 744 C CA . ALA A 1 102 ? -9.317 3.719 -0.841 1.00 95.50 102 ALA A CA 1
ATOM 745 C C . A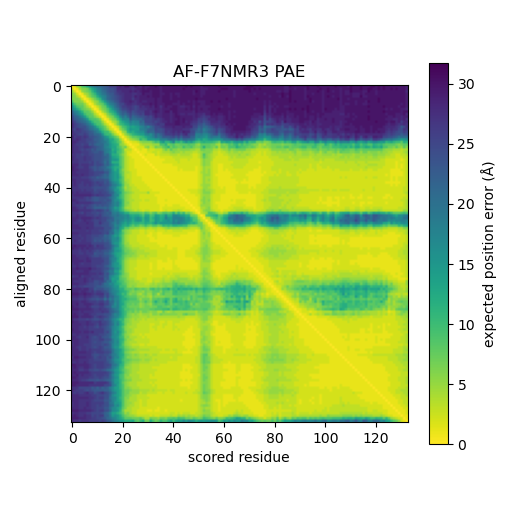LA A 1 102 ? -9.720 3.076 0.494 1.00 95.50 102 ALA A C 1
ATOM 747 O O . ALA A 1 102 ? -10.523 2.144 0.516 1.00 95.50 102 ALA A O 1
ATOM 748 N N . ILE A 1 103 ? -9.282 3.661 1.614 1.00 97.56 103 ILE A N 1
ATOM 749 C CA . ILE A 1 103 ? -9.667 3.228 2.963 1.00 97.56 103 ILE A CA 1
ATOM 750 C C . ILE A 1 103 ? -11.192 3.274 3.151 1.00 97.56 103 ILE A C 1
ATOM 752 O O . ILE A 1 103 ? -11.785 2.341 3.693 1.00 97.56 103 ILE A O 1
ATOM 756 N N . ALA A 1 104 ? -11.859 4.332 2.682 1.00 97.06 104 ALA A N 1
ATOM 757 C CA . ALA A 1 104 ? -13.311 4.470 2.807 1.00 97.06 104 ALA A CA 1
ATOM 758 C C . ALA A 1 104 ? -14.103 3.379 2.058 1.00 97.06 104 ALA A C 1
ATOM 760 O O . ALA A 1 104 ? -15.230 3.071 2.449 1.00 97.06 104 ALA A O 1
ATOM 761 N N . LYS A 1 105 ? -13.520 2.780 1.011 1.00 96.06 105 LYS A N 1
ATOM 762 C CA . LYS A 1 105 ? -14.140 1.719 0.198 1.00 96.06 105 LYS A CA 1
ATOM 763 C C . LYS A 1 105 ? -13.961 0.314 0.780 1.00 96.06 105 LYS A C 1
ATOM 765 O O . LYS A 1 105 ? -14.602 -0.611 0.287 1.00 96.06 105 LYS A O 1
ATOM 770 N N . ILE A 1 106 ? -13.134 0.140 1.816 1.00 96.94 106 ILE A N 1
ATOM 771 C CA . ILE A 1 106 ? -12.947 -1.157 2.479 1.00 96.94 106 ILE A CA 1
ATOM 772 C C . ILE A 1 106 ? -14.295 -1.632 3.042 1.00 96.94 106 ILE A C 1
ATOM 774 O O . ILE A 1 106 ? -14.968 -0.908 3.784 1.00 96.94 106 ILE A O 1
ATOM 778 N N . THR A 1 107 ? -14.698 -2.851 2.681 1.00 96.62 107 THR A N 1
ATOM 779 C CA . THR A 1 107 ? -15.966 -3.462 3.107 1.00 96.62 107 THR A CA 1
ATOM 780 C C . THR A 1 107 ? -15.873 -4.093 4.492 1.00 96.62 107 THR A C 1
ATOM 782 O O . THR A 1 107 ? -16.834 -4.006 5.255 1.00 96.62 107 THR A O 1
ATOM 785 N N . ASP A 1 108 ? -14.719 -4.668 4.842 1.00 97.31 108 ASP A N 1
ATOM 786 C CA . ASP A 1 108 ? -14.442 -5.181 6.183 1.00 97.31 108 ASP A CA 1
ATOM 787 C C . ASP A 1 108 ? -14.403 -4.019 7.201 1.00 97.31 108 ASP A C 1
ATOM 789 O O . ASP A 1 108 ? -13.537 -3.139 7.117 1.00 97.31 108 ASP A O 1
ATOM 793 N N . PRO A 1 109 ? -15.327 -3.976 8.179 1.00 96.94 109 PRO A N 1
ATOM 794 C CA . PRO A 1 109 ? -15.415 -2.866 9.120 1.00 96.94 109 PRO A CA 1
ATOM 795 C C . PRO A 1 109 ? -14.246 -2.812 10.114 1.00 96.94 109 PRO A C 1
ATOM 797 O O . PRO A 1 109 ? -13.901 -1.720 10.572 1.00 96.94 109 PRO A O 1
ATOM 800 N N . VAL A 1 110 ? -13.642 -3.954 10.456 1.00 97.56 110 VAL A N 1
ATOM 801 C CA . VAL A 1 110 ? -12.510 -4.034 11.389 1.00 97.56 110 VAL A CA 1
ATOM 802 C C . VAL A 1 110 ? -11.257 -3.512 10.704 1.00 97.56 110 VAL A C 1
ATOM 804 O O . VAL A 1 110 ? -10.635 -2.577 11.215 1.00 97.56 110 VAL A O 1
ATOM 807 N N . LEU A 1 111 ? -10.951 -4.036 9.515 1.00 97.81 111 LEU A N 1
ATOM 808 C CA . LEU A 1 111 ? -9.817 -3.581 8.714 1.00 97.81 111 LEU A CA 1
ATOM 809 C C . LEU A 1 111 ? -9.950 -2.096 8.374 1.00 97.81 111 LEU A C 1
ATOM 811 O O . LEU A 1 111 ? -8.997 -1.336 8.534 1.00 97.81 111 LEU A O 1
ATOM 815 N N . ARG A 1 112 ? -11.147 -1.649 7.968 1.00 98.44 112 ARG A N 1
ATOM 816 C CA . ARG A 1 112 ? -11.388 -0.233 7.675 1.00 98.44 112 ARG A CA 1
ATOM 817 C C . ARG A 1 112 ? -11.073 0.647 8.876 1.00 98.44 112 ARG A C 1
ATOM 819 O O . ARG A 1 112 ? -10.398 1.657 8.717 1.00 98.44 112 ARG A O 1
ATOM 826 N N . LYS A 1 113 ? -11.530 0.272 10.073 1.00 98.44 113 LYS A N 1
ATOM 827 C CA . LYS A 1 113 ? -11.262 1.037 11.298 1.00 98.44 113 LYS A CA 1
ATOM 828 C C . LYS A 1 113 ? -9.768 1.070 11.631 1.00 98.44 113 LYS A C 1
ATOM 830 O O . LYS A 1 113 ? -9.253 2.123 11.995 1.00 98.44 113 LYS A O 1
ATOM 835 N N . GLN A 1 114 ? -9.072 -0.056 11.495 1.00 98.25 114 GLN A N 1
ATOM 836 C CA . GLN A 1 114 ? -7.624 -0.136 11.713 1.00 98.25 114 GLN A CA 1
ATOM 837 C C . GLN A 1 114 ? -6.857 0.768 10.741 1.00 98.25 114 GLN A C 1
ATOM 839 O O . GLN A 1 114 ? -6.046 1.586 11.173 1.00 98.25 114 GLN A O 1
ATOM 844 N N . ALA A 1 115 ? -7.183 0.692 9.451 1.00 98.12 115 ALA A N 1
ATOM 845 C CA . ALA A 1 115 ? -6.576 1.522 8.421 1.00 98.12 115 ALA A CA 1
ATOM 846 C C . ALA A 1 115 ? -6.891 3.019 8.611 1.00 98.12 115 ALA A C 1
ATOM 848 O O . ALA A 1 115 ? -6.011 3.865 8.470 1.00 98.12 115 ALA A O 1
ATOM 849 N N . GLN A 1 116 ? -8.126 3.360 9.000 1.00 98.50 116 GLN A N 1
ATOM 850 C CA . GLN A 1 116 ? -8.516 4.733 9.343 1.00 98.50 116 GLN A CA 1
ATOM 851 C C . GLN A 1 116 ? -7.720 5.276 10.531 1.00 98.50 116 GLN A C 1
ATOM 853 O O . GLN A 1 116 ? -7.280 6.421 10.489 1.00 98.50 116 GLN A O 1
ATOM 858 N N . ASN A 1 117 ? -7.517 4.471 11.576 1.00 98.44 117 ASN A N 1
ATOM 859 C CA . ASN A 1 117 ? -6.717 4.877 12.728 1.00 98.44 117 ASN A CA 1
ATOM 860 C C . ASN A 1 117 ? -5.260 5.136 12.330 1.00 98.44 117 ASN A C 1
ATOM 862 O O . ASN A 1 117 ? -4.721 6.178 12.689 1.00 98.44 117 ASN A O 1
ATOM 866 N N . ALA A 1 118 ? -4.649 4.234 11.556 1.00 98.38 118 ALA A N 1
ATOM 867 C CA . ALA A 1 118 ? -3.292 4.420 11.043 1.00 98.38 118 ALA A CA 1
ATOM 868 C C . ALA A 1 118 ? -3.171 5.724 10.235 1.00 98.38 118 ALA A C 1
ATOM 870 O O . ALA A 1 118 ? -2.308 6.551 10.521 1.00 98.38 118 ALA A O 1
ATOM 871 N N . PHE A 1 119 ? -4.100 5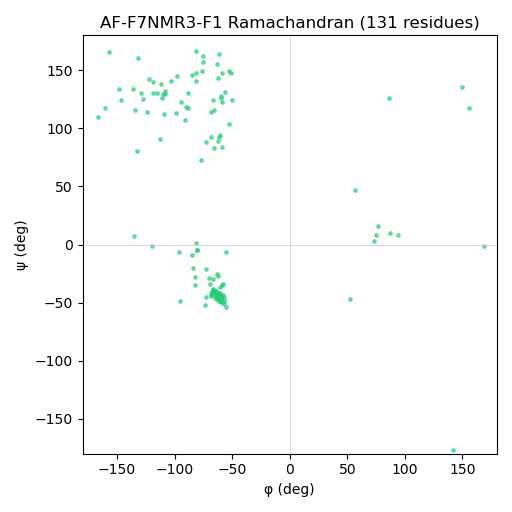.960 9.304 1.00 98.19 119 PHE A N 1
ATOM 872 C CA . PHE A 1 119 ? -4.133 7.181 8.499 1.00 98.19 119 PHE A CA 1
ATOM 873 C C . PHE A 1 119 ? -4.285 8.450 9.354 1.00 98.19 119 PHE A C 1
ATOM 875 O O . PHE A 1 119 ? -3.529 9.403 9.187 1.00 98.19 119 PHE A O 1
ATOM 882 N N . ASN A 1 120 ? -5.231 8.463 10.298 1.00 97.81 120 ASN A N 1
ATOM 883 C CA . ASN A 1 120 ? -5.492 9.621 11.160 1.00 97.81 120 ASN A CA 1
ATOM 884 C C . ASN A 1 120 ? -4.330 9.929 12.115 1.00 97.81 120 ASN A C 1
ATOM 886 O O . ASN A 1 120 ? -4.128 11.087 12.472 1.00 97.81 120 ASN A O 1
ATOM 890 N N . ASN A 1 121 ? -3.570 8.907 12.509 1.00 97.56 121 ASN A N 1
ATOM 891 C CA . ASN A 1 121 ? -2.377 9.056 13.339 1.00 97.56 121 ASN A CA 1
ATOM 892 C C . ASN A 1 121 ? -1.137 9.476 12.532 1.00 97.56 121 ASN A C 1
ATOM 894 O O . ASN A 1 121 ? -0.088 9.718 13.121 1.00 97.56 121 ASN A O 1
ATOM 898 N N . GLY A 1 122 ? -1.238 9.562 11.201 1.00 97.31 122 GLY A N 1
ATOM 899 C CA . GLY A 1 122 ? -0.105 9.864 10.328 1.00 97.31 122 GLY A CA 1
ATOM 900 C C . GLY A 1 122 ? 0.849 8.686 10.115 1.00 97.31 122 GLY A C 1
ATOM 901 O O . GLY A 1 122 ? 1.952 8.894 9.618 1.00 97.31 122 GLY A O 1
ATOM 902 N N . ASN A 1 123 ? 0.437 7.456 10.445 1.00 98.19 123 ASN A N 1
ATOM 903 C CA . ASN A 1 123 ? 1.216 6.240 10.199 1.00 98.19 123 ASN A CA 1
ATOM 904 C C . ASN A 1 123 ? 1.107 5.853 8.719 1.00 98.19 123 ASN A C 1
ATOM 906 O O . ASN A 1 123 ? 0.386 4.924 8.345 1.00 98.19 123 ASN A O 1
ATOM 910 N N . ILE A 1 124 ? 1.782 6.625 7.873 1.00 97.88 124 ILE A N 1
ATOM 911 C CA . ILE A 1 124 ? 1.782 6.476 6.422 1.00 97.88 124 ILE A CA 1
ATOM 912 C C . ILE A 1 124 ? 3.232 6.405 5.960 1.00 97.88 124 ILE A C 1
ATOM 914 O O . ILE A 1 124 ? 4.021 7.310 6.232 1.00 97.88 124 ILE A O 1
ATOM 918 N N . GLU A 1 125 ? 3.572 5.349 5.232 1.00 97.56 125 GLU A N 1
ATOM 919 C CA . GLU A 1 125 ? 4.886 5.184 4.627 1.00 97.56 125 GLU A CA 1
ATOM 920 C C . GLU A 1 125 ? 4.789 5.189 3.105 1.00 97.56 125 GLU A C 1
ATOM 922 O O . GLU A 1 125 ? 4.006 4.461 2.493 1.00 97.56 125 GLU A O 1
ATOM 927 N N . TRP A 1 126 ? 5.634 6.012 2.491 1.00 95.75 126 TRP A N 1
ATOM 928 C CA . TRP A 1 126 ? 5.776 6.102 1.046 1.00 95.75 126 TRP A CA 1
ATOM 929 C C . TRP A 1 126 ? 6.845 5.115 0.595 1.00 95.75 126 TRP A C 1
ATOM 931 O O . TRP A 1 126 ? 8.005 5.217 1.005 1.00 95.75 126 TRP A O 1
ATOM 941 N N . LYS A 1 127 ? 6.464 4.143 -0.229 1.00 95.44 127 LYS A N 1
ATOM 942 C CA . LYS A 1 127 ? 7.329 3.023 -0.598 1.00 95.44 127 LYS A CA 1
ATOM 943 C C . LYS A 1 127 ? 7.578 3.001 -2.095 1.00 95.44 127 LYS A C 1
ATOM 945 O O . LYS A 1 127 ? 6.662 3.204 -2.887 1.00 95.44 127 LYS A O 1
ATOM 950 N N . ILE A 1 128 ? 8.816 2.693 -2.468 1.00 93.56 128 ILE A N 1
ATOM 951 C CA . ILE A 1 128 ? 9.186 2.407 -3.851 1.00 93.56 128 ILE A CA 1
ATOM 952 C C . ILE A 1 128 ? 9.475 0.916 -3.965 1.00 93.56 128 ILE A C 1
ATOM 954 O O . ILE A 1 128 ? 10.245 0.364 -3.175 1.00 93.56 128 ILE A O 1
ATOM 958 N N . PHE A 1 129 ? 8.856 0.271 -4.945 1.00 93.25 129 PHE A N 1
ATOM 959 C CA . PHE A 1 129 ? 9.165 -1.103 -5.311 1.00 93.25 129 PHE A CA 1
ATOM 960 C C . PHE A 1 129 ? 9.898 -1.131 -6.651 1.00 93.25 129 PHE A C 1
ATOM 962 O O . PHE A 1 129 ? 9.451 -0.513 -7.605 1.00 93.25 129 PHE A O 1
ATOM 969 N N . GLU A 1 130 ? 11.002 -1.865 -6.747 1.00 92.75 130 GLU A N 1
ATOM 970 C CA . GLU A 1 130 ? 11.811 -1.979 -7.966 1.00 92.75 130 GLU A CA 1
ATOM 971 C C . GLU A 1 130 ? 11.853 -3.440 -8.429 1.00 92.75 130 GLU A C 1
ATOM 973 O O . GLU A 1 130 ? 12.119 -4.345 -7.630 1.00 92.75 130 GLU A O 1
ATOM 978 N N . TRP A 1 131 ? 11.577 -3.686 -9.714 1.00 86.38 131 TRP A N 1
ATOM 979 C CA . TRP A 1 131 ? 11.569 -5.033 -10.286 1.00 86.38 131 TRP A CA 1
ATOM 980 C C . TRP A 1 131 ? 11.995 -5.122 -11.759 1.00 86.38 131 TRP A C 1
ATOM 982 O O . TRP A 1 131 ? 11.471 -4.380 -12.595 1.00 86.38 131 TRP A O 1
ATOM 992 N N . PRO A 1 132 ? 12.870 -6.076 -12.139 1.00 85.31 132 PRO A N 1
ATOM 993 C CA . PRO A 1 132 ? 13.618 -7.027 -11.304 1.00 85.31 132 PRO A CA 1
ATOM 994 C C . PRO A 1 132 ? 14.810 -6.387 -10.570 1.00 85.31 132 PRO A C 1
ATOM 996 O O . PRO A 1 132 ? 15.415 -5.458 -11.088 1.00 85.31 132 PRO A O 1
ATOM 999 N N . LYS A 1 133 ? 15.159 -6.906 -9.387 1.00 67.88 133 LYS A N 1
ATOM 1000 C CA . LYS A 1 133 ? 16.352 -6.472 -8.636 1.00 67.88 133 LYS A CA 1
ATOM 1001 C C . LYS A 1 133 ? 17.661 -6.817 -9.340 1.00 67.88 133 LYS A C 1
ATOM 1003 O O . LYS A 1 133 ? 17.713 -7.900 -9.966 1.00 67.88 133 LYS A O 1
#

Nearest PDB structures (foldseek):
  7yul-assembly1_A  TM=2.763E-01  e=5.770E+00  Homo sapiens

Sequence (133 aa):
SATTTGGTSQVAGQSEKLAGSNINHVNGAIGEARGYNQAIANGEIGIQAPGKVTATGPDFITYDPLHQTINVWDSKFSSTGRWPSSAQGFGSQAWLDETKQAIAKITDPVLRKQAQNAFNNGNIEWKIFEWPK

pLDDT: mean 81.91, std 21.04, range [30.02, 98.56]

Mean predicted aligned error: 9.94 Å

Organism: NCBI:txid1009370

Foldseek 3Di:
DDDDDDDDDDPPPPPPCPPDPCVVLVQQQVQQQVVVVVCVVVVWAFLAGADCSPDPEFRGWTADPVQLAIEGEFGFGDPPPDTDDGGPQQVHPVRLVVQLVSLVPDPPPVSSVSNVVNSVVVRYHYDYGYPPD

Radius of gyration: 21.54 Å; Cα contacts (8 Å, |Δi|>4): 188; chains: 1; bounding box: 35×60×68 Å